Protein AF-A0A4Y2AB46-F1 (afdb_monomer_lite)

Structure (mmCIF, N/CA/C/O backbone):
data_AF-A0A4Y2AB46-F1
#
_entry.id   AF-A0A4Y2AB46-F1
#
loop_
_atom_site.group_PDB
_atom_site.id
_atom_site.type_symbol
_atom_site.label_atom_id
_atom_site.label_alt_id
_atom_site.label_comp_id
_atom_site.label_asym_id
_atom_site.label_entity_id
_atom_site.label_seq_id
_atom_site.pdbx_PDB_ins_code
_atom_site.Cartn_x
_atom_site.Cartn_y
_atom_site.Cartn_z
_atom_site.occupancy
_atom_site.B_iso_or_equiv
_atom_site.auth_seq_id
_atom_site.auth_comp_id
_atom_site.auth_asym_id
_atom_site.auth_atom_id
_atom_site.pdbx_PDB_model_num
ATOM 1 N N . MET A 1 1 ? -5.498 -12.593 -6.380 1.00 49.19 1 MET A N 1
ATOM 2 C CA . MET A 1 1 ? -6.503 -12.006 -5.468 1.00 49.19 1 MET A CA 1
ATOM 3 C C . MET A 1 1 ? -7.041 -10.722 -6.076 1.00 49.19 1 MET A C 1
ATOM 5 O O . MET A 1 1 ? -6.288 -10.054 -6.778 1.00 49.19 1 MET A O 1
ATOM 9 N N . ASP A 1 2 ? -8.328 -10.435 -5.871 1.00 54.38 2 ASP A N 1
ATOM 10 C CA . ASP A 1 2 ? -9.024 -9.284 -6.463 1.00 54.38 2 ASP A CA 1
ATOM 11 C C . ASP A 1 2 ? -8.653 -7.985 -5.708 1.00 54.38 2 ASP A C 1
ATOM 13 O O . ASP A 1 2 ? -8.849 -7.934 -4.492 1.00 54.38 2 ASP A O 1
ATOM 17 N N . PRO A 1 3 ? -8.140 -6.947 -6.390 1.00 53.16 3 PRO A N 1
ATOM 18 C CA . PRO A 1 3 ? -8.056 -5.560 -5.916 1.00 53.16 3 PRO A CA 1
ATOM 19 C C . PRO A 1 3 ? -9.178 -5.087 -4.988 1.00 53.16 3 PRO A C 1
ATOM 21 O O . PRO A 1 3 ? -8.918 -4.451 -3.970 1.00 53.16 3 PRO A O 1
ATOM 24 N N . LYS A 1 4 ? -10.429 -5.440 -5.302 1.00 54.50 4 LYS A N 1
ATOM 25 C CA . LYS A 1 4 ? -11.615 -4.996 -4.554 1.00 54.50 4 LYS A CA 1
ATOM 26 C C . LYS A 1 4 ? -11.684 -5.549 -3.130 1.00 54.50 4 LYS A C 1
ATOM 28 O O . LYS A 1 4 ? -12.373 -4.981 -2.290 1.00 54.50 4 LYS A O 1
ATOM 33 N N . SER A 1 5 ? -10.932 -6.610 -2.838 1.00 65.69 5 SER A N 1
ATOM 34 C CA . SER A 1 5 ? -10.844 -7.210 -1.500 1.00 65.69 5 SER A CA 1
ATOM 35 C C . SER A 1 5 ? -10.180 -6.269 -0.487 1.00 65.69 5 SER A C 1
ATOM 37 O O . SER A 1 5 ? -10.496 -6.320 0.694 1.00 65.69 5 SER A O 1
ATOM 39 N N . LEU A 1 6 ? -9.290 -5.376 -0.938 1.00 67.25 6 LEU A N 1
ATOM 40 C CA . LEU A 1 6 ? -8.556 -4.444 -0.070 1.00 67.25 6 LEU A CA 1
ATOM 41 C C . LEU A 1 6 ? -9.443 -3.359 0.537 1.00 67.25 6 LEU A C 1
ATOM 43 O O . LEU A 1 6 ? -9.146 -2.875 1.625 1.00 67.25 6 LEU A O 1
ATOM 47 N N . GLN A 1 7 ? -10.548 -3.004 -0.124 1.00 75.69 7 GLN A N 1
ATOM 48 C CA . GLN A 1 7 ? -11.494 -2.022 0.409 1.00 75.69 7 GLN A CA 1
ATOM 49 C C . GLN A 1 7 ? -12.185 -2.511 1.683 1.00 75.69 7 GLN A C 1
ATOM 51 O O . GLN A 1 7 ? -12.521 -1.696 2.539 1.00 75.69 7 GLN A O 1
ATOM 56 N N . VAL A 1 8 ? -12.340 -3.830 1.844 1.00 83.44 8 VAL A N 1
ATOM 57 C CA . VAL A 1 8 ? -12.880 -4.434 3.073 1.00 83.44 8 VAL A CA 1
ATOM 58 C C . VAL A 1 8 ? -11.945 -4.189 4.259 1.00 83.44 8 VAL A C 1
ATOM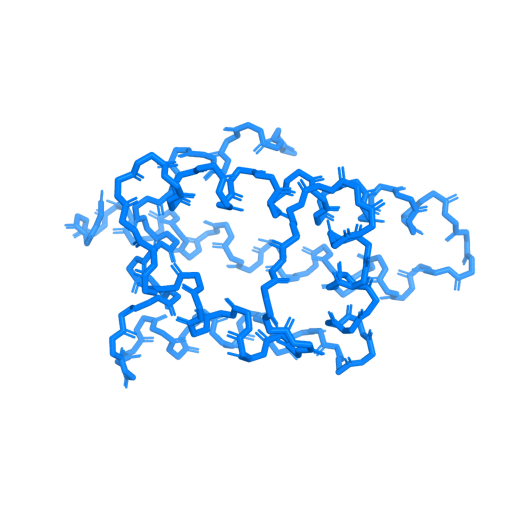 60 O O . VAL A 1 8 ? -12.407 -4.024 5.380 1.00 83.44 8 VAL A O 1
ATOM 63 N N . TYR A 1 9 ? -10.641 -4.076 4.005 1.00 86.44 9 TYR A N 1
ATOM 64 C CA . TYR A 1 9 ? -9.634 -3.795 5.024 1.00 86.44 9 TYR A CA 1
ATOM 65 C C . TYR A 1 9 ? -9.326 -2.303 5.173 1.00 86.44 9 TYR A C 1
ATOM 67 O O . TYR A 1 9 ? -8.306 -1.968 5.771 1.00 86.44 9 TYR A O 1
ATOM 75 N N . TYR A 1 10 ? -10.170 -1.403 4.652 1.00 90.44 10 TYR A N 1
ATOM 76 C CA . TYR A 1 10 ? -9.966 0.045 4.775 1.00 90.44 10 TYR A CA 1
ATOM 77 C C . TYR A 1 10 ? -9.691 0.453 6.229 1.00 90.44 10 TYR A C 1
ATOM 79 O O . TYR A 1 10 ? -8.671 1.083 6.501 1.00 90.44 10 TYR A O 1
ATOM 87 N N . ASP A 1 11 ? -10.546 0.036 7.167 1.00 91.25 11 ASP A N 1
ATOM 88 C CA . ASP A 1 11 ? -10.405 0.405 8.580 1.00 91.25 11 ASP A CA 1
ATOM 89 C C . ASP A 1 11 ? -9.129 -0.195 9.199 1.00 91.25 11 ASP A C 1
ATOM 91 O O . ASP A 1 11 ? -8.424 0.475 9.953 1.00 91.25 11 ASP A O 1
ATOM 95 N N . CYS A 1 12 ? -8.749 -1.410 8.794 1.00 92.19 12 CYS A N 1
ATOM 96 C CA . CYS A 1 12 ? -7.503 -2.049 9.220 1.00 92.19 12 CYS A CA 1
ATOM 97 C C . CYS A 1 12 ? -6.263 -1.343 8.682 1.00 92.19 12 CYS A C 1
ATOM 99 O O . CYS A 1 12 ? -5.280 -1.162 9.401 1.00 92.19 12 CYS A O 1
ATOM 101 N N . TYR A 1 13 ? -6.311 -0.910 7.425 1.00 90.88 13 TYR A N 1
ATOM 102 C CA . TYR A 1 13 ? -5.236 -0.150 6.814 1.00 90.88 13 TYR A CA 1
ATOM 103 C C . TYR A 1 13 ? -5.129 1.241 7.452 1.00 90.88 13 TYR A C 1
ATOM 105 O O . TYR A 1 13 ? -4.012 1.713 7.663 1.00 90.88 13 TYR A O 1
ATOM 113 N N . MET A 1 14 ? -6.248 1.871 7.843 1.00 91.19 14 MET A N 1
ATOM 114 C CA . MET A 1 14 ? -6.230 3.125 8.612 1.00 91.19 14 MET A CA 1
ATOM 115 C C . MET A 1 14 ? -5.575 2.925 9.974 1.00 91.19 14 MET A C 1
ATOM 117 O O . MET A 1 14 ? -4.706 3.709 10.345 1.00 91.19 14 MET A O 1
ATOM 121 N N . HIS A 1 15 ? -5.965 1.876 10.700 1.00 90.44 15 HIS A N 1
ATOM 122 C CA . HIS A 1 15 ? -5.390 1.540 12.003 1.00 90.44 15 HIS A CA 1
ATOM 123 C C . HIS A 1 15 ? -3.874 1.334 11.914 1.00 90.44 15 HIS A C 1
ATOM 125 O O . HIS A 1 15 ? -3.117 1.914 12.688 1.00 90.44 15 HIS A O 1
ATOM 131 N N . ALA A 1 16 ? -3.424 0.567 10.922 1.00 91.50 16 ALA A N 1
ATOM 132 C CA . ALA A 1 16 ? -2.015 0.247 10.727 1.00 91.50 16 ALA A CA 1
ATOM 133 C C . ALA A 1 16 ? -1.175 1.444 10.245 1.00 91.50 16 ALA A C 1
ATOM 135 O O . ALA A 1 16 ? -0.033 1.619 10.664 1.00 91.50 16 ALA A O 1
ATOM 136 N N . THR A 1 17 ? -1.725 2.264 9.348 1.00 89.81 17 THR A N 1
ATOM 137 C CA . THR A 1 17 ? -0.984 3.341 8.668 1.00 89.81 17 THR A CA 1
ATOM 138 C C . THR A 1 17 ? -1.038 4.660 9.437 1.00 89.81 17 THR A C 1
ATOM 140 O O . THR A 1 17 ? -0.043 5.373 9.489 1.00 89.81 17 THR A O 1
ATOM 143 N N . CYS A 1 18 ? -2.183 4.976 10.048 1.00 90.56 18 CYS A N 1
ATOM 144 C CA . CYS A 1 18 ? -2.427 6.248 10.734 1.00 90.56 18 CYS A CA 1
ATOM 145 C C . CYS A 1 18 ? -2.499 6.132 12.261 1.00 90.56 18 CYS A C 1
ATOM 147 O O . CYS A 1 18 ? -2.656 7.149 12.941 1.00 90.56 18 CYS A O 1
ATOM 149 N N . GLY A 1 19 ? -2.417 4.918 12.812 1.00 80.50 19 GLY A N 1
ATOM 150 C CA . GLY A 1 19 ? -2.211 4.720 14.242 1.00 80.50 19 GLY A CA 1
ATOM 151 C C . GLY A 1 19 ? -0.858 5.279 14.689 1.00 80.50 19 GLY A C 1
ATOM 152 O O . GLY A 1 19 ? 0.081 5.359 13.901 1.00 80.50 19 GLY A O 1
ATOM 153 N N . ALA A 1 20 ? -0.751 5.668 15.963 1.00 66.50 20 ALA A N 1
ATOM 154 C CA . ALA A 1 20 ? 0.531 6.049 16.568 1.00 66.50 20 ALA A CA 1
ATOM 155 C C . ALA A 1 20 ? 1.575 4.918 16.434 1.00 66.50 20 ALA A C 1
ATOM 157 O O . ALA A 1 20 ? 1.180 3.783 16.169 1.00 66.50 20 ALA A O 1
ATOM 158 N N . ASP A 1 21 ? 2.864 5.218 16.681 1.00 75.31 21 ASP A N 1
ATOM 159 C CA . ASP A 1 21 ? 4.063 4.344 16.580 1.00 75.31 21 ASP A CA 1
ATOM 160 C C . ASP A 1 21 ? 4.041 3.066 17.460 1.00 75.31 21 ASP A C 1
ATOM 162 O O . ASP A 1 21 ? 4.967 2.751 18.212 1.00 75.31 21 ASP A O 1
ATOM 166 N N . GLY A 1 22 ? 2.957 2.306 17.397 1.00 84.69 22 GLY A N 1
ATOM 167 C CA . GLY A 1 22 ? 2.729 1.067 18.104 1.00 84.69 22 GLY A CA 1
ATOM 168 C C . GLY A 1 22 ? 3.139 -0.155 17.281 1.00 84.69 22 GLY A C 1
ATOM 169 O O . GLY A 1 22 ? 3.529 -0.046 16.116 1.00 84.69 22 GLY A O 1
ATOM 170 N N . PRO A 1 23 ? 3.013 -1.355 17.872 1.00 89.88 23 PRO A N 1
ATOM 171 C CA . PRO A 1 23 ? 3.422 -2.602 17.230 1.00 89.88 23 PRO A CA 1
ATOM 172 C C . PRO A 1 23 ? 2.769 -2.843 15.863 1.00 89.88 23 PRO A C 1
ATOM 174 O O . PRO A 1 23 ? 3.415 -3.361 14.958 1.00 89.88 23 PRO A O 1
ATOM 177 N N . ASP A 1 24 ? 1.508 -2.444 15.690 1.00 91.75 24 ASP A N 1
ATOM 178 C CA . ASP A 1 24 ? 0.777 -2.642 14.433 1.00 91.75 24 ASP A CA 1
ATOM 179 C C . ASP A 1 24 ? 1.331 -1.755 13.305 1.00 91.75 24 ASP A C 1
ATOM 181 O O . ASP A 1 24 ? 1.538 -2.239 12.191 1.00 91.75 24 ASP A O 1
ATOM 185 N N . HIS A 1 25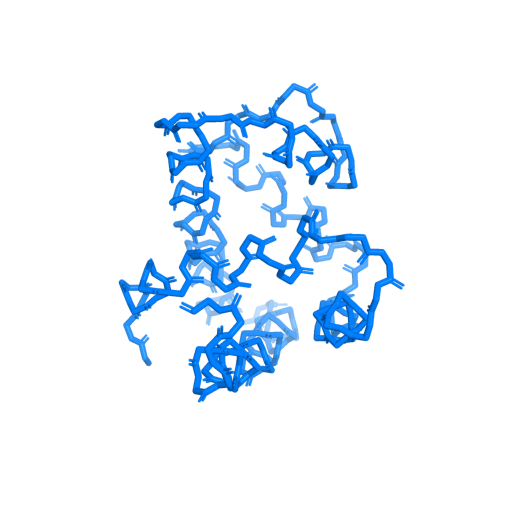 ? 1.682 -0.502 13.618 1.00 91.00 25 HIS A N 1
ATOM 186 C CA . HIS A 1 25 ? 2.364 0.400 12.688 1.00 91.00 25 HIS A CA 1
ATOM 187 C C . HIS A 1 25 ? 3.752 -0.131 12.301 1.00 91.00 25 HIS A C 1
ATOM 189 O O . HIS A 1 25 ? 4.135 -0.133 11.132 1.00 91.00 25 HIS A O 1
ATOM 195 N N . GLN A 1 26 ? 4.493 -0.683 13.265 1.00 92.06 26 GLN A N 1
ATOM 196 C CA . GLN A 1 26 ? 5.797 -1.298 12.999 1.00 92.06 26 GLN A CA 1
ATOM 197 C C . GLN A 1 26 ? 5.693 -2.524 12.082 1.00 92.06 26 GLN A C 1
ATOM 199 O O . GLN A 1 26 ? 6.522 -2.682 11.186 1.00 92.06 26 GLN A O 1
ATOM 204 N N . LYS A 1 27 ? 4.670 -3.374 12.260 1.00 93.25 27 LYS A N 1
ATOM 205 C CA . LYS A 1 27 ? 4.410 -4.507 11.355 1.00 93.25 27 LYS A CA 1
ATOM 206 C C . LYS A 1 27 ? 4.098 -4.029 9.933 1.00 93.25 27 LYS A C 1
ATOM 208 O O . LYS A 1 27 ? 4.620 -4.590 8.972 1.00 93.25 27 LYS A O 1
ATOM 213 N N . GLN A 1 28 ? 3.304 -2.970 9.799 1.00 91.81 28 GLN A N 1
ATOM 214 C CA . GLN A 1 28 ? 2.985 -2.374 8.503 1.00 91.81 28 GLN A CA 1
ATOM 215 C C . GLN A 1 28 ? 4.237 -1.816 7.812 1.00 91.81 28 GLN A C 1
ATOM 217 O O . GLN A 1 28 ? 4.504 -2.141 6.653 1.00 91.81 28 GLN A O 1
ATOM 222 N N . ASN A 1 29 ? 5.055 -1.054 8.540 1.00 91.50 29 ASN A N 1
ATOM 223 C CA . ASN A 1 29 ? 6.320 -0.521 8.031 1.00 91.50 29 ASN A CA 1
ATOM 224 C C . ASN A 1 29 ? 7.310 -1.629 7.660 1.00 91.50 29 ASN A C 1
ATOM 226 O O . ASN A 1 29 ? 8.041 -1.500 6.678 1.00 91.50 29 ASN A O 1
ATOM 230 N N . HIS A 1 30 ? 7.308 -2.749 8.389 1.00 94.31 30 HIS A N 1
ATOM 231 C CA . HIS A 1 30 ? 8.097 -3.919 8.021 1.00 94.31 30 HIS A CA 1
ATOM 232 C C . HIS A 1 30 ? 7.691 -4.462 6.645 1.00 94.31 30 HIS A C 1
ATOM 234 O O . HIS A 1 30 ? 8.560 -4.708 5.810 1.00 94.31 30 HIS A O 1
ATOM 240 N N . CYS A 1 31 ? 6.393 -4.573 6.349 1.00 93.94 31 CYS A N 1
ATOM 241 C CA . CYS A 1 31 ? 5.955 -4.966 5.011 1.00 93.94 31 CYS A CA 1
ATOM 242 C C . CYS A 1 31 ? 6.377 -3.958 3.932 1.00 93.94 31 CYS A C 1
ATOM 244 O O . CYS A 1 31 ? 6.871 -4.372 2.881 1.00 93.94 31 CYS A O 1
ATOM 246 N N . ILE A 1 32 ? 6.232 -2.655 4.201 1.00 92.25 32 ILE A N 1
ATOM 247 C CA . ILE A 1 32 ? 6.607 -1.575 3.271 1.00 92.25 32 ILE A CA 1
ATOM 248 C C . ILE A 1 32 ? 8.117 -1.568 2.999 1.00 92.25 32 ILE A C 1
ATOM 250 O O . ILE A 1 32 ? 8.526 -1.276 1.880 1.00 92.25 32 ILE A O 1
ATOM 254 N N . SER A 1 33 ? 8.948 -1.977 3.964 1.00 94.06 33 SER A N 1
ATOM 255 C CA . SER A 1 33 ? 10.413 -2.024 3.813 1.00 94.06 33 SER A CA 1
ATOM 256 C C . SER A 1 33 ? 10.931 -3.013 2.758 1.00 94.06 33 SER A C 1
ATOM 258 O O . SER A 1 33 ? 12.117 -3.000 2.435 1.00 94.06 33 SER A O 1
ATOM 260 N N . ASN A 1 34 ? 10.059 -3.852 2.185 1.00 94.81 34 ASN A N 1
ATOM 261 C CA . ASN A 1 34 ? 10.385 -4.624 0.984 1.00 94.81 34 ASN A CA 1
ATOM 262 C C . ASN A 1 34 ? 10.552 -3.736 -0.263 1.00 94.81 34 ASN A C 1
ATOM 264 O O . ASN A 1 34 ? 11.164 -4.176 -1.237 1.00 94.81 34 ASN A O 1
ATOM 268 N N . LEU A 1 35 ? 10.002 -2.518 -0.248 1.00 94.81 35 LEU A N 1
ATOM 269 C CA . LEU A 1 35 ? 10.160 -1.520 -1.297 1.00 94.81 35 LEU A CA 1
ATOM 270 C C . LEU A 1 35 ? 11.434 -0.708 -1.073 1.00 94.81 35 LEU A C 1
ATOM 272 O O . LEU A 1 35 ? 11.791 -0.346 0.047 1.00 94.81 35 LEU A O 1
ATOM 276 N N . THR A 1 36 ? 12.109 -0.381 -2.166 1.00 95.12 36 THR A N 1
ATOM 277 C CA . THR A 1 36 ? 13.177 0.615 -2.152 1.00 95.12 36 THR A CA 1
ATOM 278 C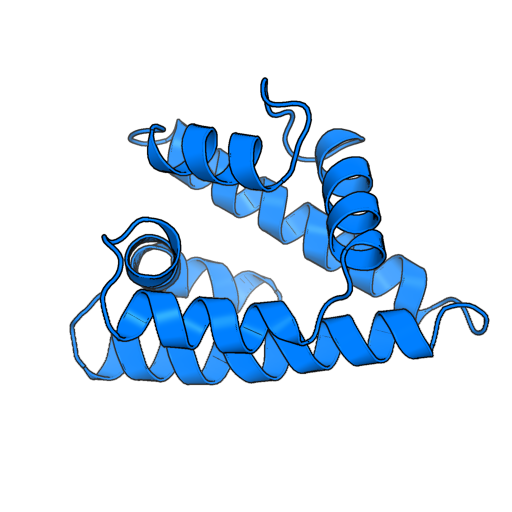 C . THR A 1 36 ? 12.585 2.024 -2.124 1.00 95.12 36 THR A C 1
ATOM 280 O O . THR A 1 36 ? 11.428 2.243 -2.486 1.00 95.12 36 THR A O 1
ATOM 283 N N . GLY A 1 37 ? 13.406 3.015 -1.767 1.00 93.38 37 GLY A N 1
ATOM 284 C CA . GLY A 1 37 ? 13.000 4.418 -1.874 1.00 93.38 37 GLY A CA 1
ATOM 285 C C . GLY A 1 37 ? 12.612 4.824 -3.302 1.00 93.38 37 GLY A C 1
ATOM 286 O O . GLY A 1 37 ? 11.723 5.651 -3.469 1.00 93.38 37 GLY A O 1
ATOM 287 N N . GLN A 1 38 ? 13.230 4.216 -4.323 1.00 94.12 38 GLN A N 1
ATOM 288 C CA . GLN A 1 38 ? 12.873 4.461 -5.722 1.00 94.12 38 GLN A CA 1
ATOM 289 C C . GLN A 1 38 ? 11.495 3.881 -6.053 1.00 94.12 38 GLN A C 1
ATOM 291 O O . GLN A 1 38 ? 10.680 4.576 -6.645 1.00 94.12 38 GLN A O 1
ATOM 296 N N . ASP A 1 39 ? 11.196 2.661 -5.592 1.00 94.69 39 ASP A N 1
ATOM 297 C CA . ASP A 1 39 ? 9.879 2.050 -5.807 1.00 94.69 39 ASP A CA 1
ATOM 298 C C . ASP A 1 39 ? 8.766 2.912 -5.207 1.00 94.69 39 ASP A C 1
ATOM 300 O O . ASP A 1 39 ? 7.762 3.164 -5.863 1.00 94.69 39 ASP A O 1
ATOM 304 N N . LEU A 1 40 ? 8.963 3.411 -3.981 1.00 92.38 40 LEU A N 1
ATOM 305 C CA . LEU A 1 40 ? 8.010 4.310 -3.326 1.00 92.38 40 LEU A CA 1
ATOM 306 C C . LEU A 1 40 ? 7.814 5.609 -4.115 1.00 92.38 40 LEU A C 1
ATOM 308 O O . LEU A 1 40 ? 6.684 6.064 -4.265 1.00 92.38 40 LEU A O 1
ATOM 312 N N . GLN A 1 41 ? 8.892 6.195 -4.642 1.00 93.06 41 GLN A N 1
ATOM 313 C CA . GLN A 1 41 ? 8.806 7.406 -5.461 1.00 93.06 41 GLN A CA 1
ATOM 314 C C . GLN A 1 41 ? 8.082 7.174 -6.786 1.00 93.06 41 GLN A C 1
ATOM 316 O O . GLN A 1 41 ? 7.314 8.037 -7.204 1.00 93.06 41 GLN A O 1
ATOM 321 N N . ASP A 1 42 ? 8.335 6.052 -7.454 1.00 94.25 42 ASP A N 1
ATOM 322 C CA . ASP A 1 42 ? 7.714 5.755 -8.743 1.00 94.25 42 ASP A CA 1
ATOM 323 C C . ASP A 1 42 ? 6.223 5.454 -8.575 1.00 94.25 42 ASP A C 1
ATOM 325 O O . ASP A 1 42 ? 5.406 6.027 -9.294 1.00 94.25 42 ASP A O 1
ATOM 329 N N . ILE A 1 43 ? 5.862 4.661 -7.558 1.00 94.12 43 ILE A N 1
ATOM 330 C CA . ILE A 1 43 ? 4.464 4.427 -7.169 1.00 94.12 43 ILE A CA 1
ATOM 331 C C . ILE A 1 43 ? 3.775 5.756 -6.856 1.00 94.12 43 ILE A C 1
ATOM 333 O O . ILE A 1 43 ? 2.682 6.015 -7.349 1.00 94.12 43 ILE A O 1
ATOM 337 N N . PHE A 1 44 ? 4.408 6.605 -6.041 1.00 94.00 44 PHE A N 1
ATOM 338 C CA . PHE A 1 44 ? 3.836 7.887 -5.641 1.00 94.00 44 PHE A CA 1
ATOM 339 C C . PHE A 1 44 ? 3.562 8.791 -6.850 1.00 94.00 44 PHE A C 1
ATOM 341 O O . PHE A 1 44 ? 2.453 9.297 -6.997 1.00 94.00 44 PHE A O 1
ATOM 348 N N . LYS A 1 45 ? 4.532 8.923 -7.763 1.00 93.69 45 LYS A N 1
ATOM 349 C CA . LYS A 1 45 ? 4.358 9.693 -9.004 1.00 93.69 45 LYS A CA 1
ATOM 350 C C . LYS A 1 45 ? 3.241 9.138 -9.880 1.00 93.69 45 LYS A C 1
ATOM 352 O O . LYS A 1 45 ? 2.502 9.922 -10.466 1.00 93.69 45 LYS A O 1
ATOM 357 N N . ASP A 1 46 ? 3.130 7.817 -9.996 1.00 94.06 46 ASP A N 1
ATOM 358 C CA . ASP A 1 46 ? 2.080 7.190 -10.801 1.00 94.06 46 ASP A CA 1
ATOM 359 C C . ASP A 1 46 ? 0.685 7.459 -10.219 1.00 94.06 46 ASP A C 1
ATOM 361 O O . ASP A 1 46 ? -0.222 7.865 -10.945 1.00 94.06 46 ASP A O 1
ATOM 365 N N . VAL A 1 47 ? 0.540 7.350 -8.892 1.00 94.44 47 VAL A N 1
ATOM 366 C CA . VAL A 1 47 ? -0.702 7.684 -8.177 1.00 94.44 47 VAL A CA 1
ATOM 367 C C . VAL A 1 47 ? -1.096 9.145 -8.402 1.00 94.44 47 VAL A C 1
ATOM 369 O O . VAL A 1 47 ? -2.250 9.426 -8.738 1.00 94.44 47 VAL A O 1
ATOM 372 N N . GLU A 1 48 ? -0.155 10.080 -8.264 1.00 93.25 48 GLU A N 1
ATOM 373 C CA . GLU A 1 48 ? -0.428 11.504 -8.488 1.00 93.25 48 GLU A CA 1
ATOM 374 C C . GLU A 1 48 ? -0.771 11.823 -9.950 1.00 93.25 48 GLU A C 1
ATOM 376 O O . GLU A 1 48 ? -1.540 12.745 -10.223 1.00 93.25 48 GLU A O 1
ATOM 381 N N . ASN A 1 49 ? -0.253 11.041 -10.899 1.00 92.25 49 ASN A N 1
ATOM 382 C CA . ASN A 1 49 ? -0.411 11.257 -12.337 1.00 92.25 49 ASN A CA 1
ATOM 383 C C . ASN A 1 49 ? -1.703 10.661 -12.933 1.00 92.25 49 ASN A C 1
ATOM 385 O O . ASN A 1 49 ? -1.793 10.421 -14.139 1.00 92.25 49 ASN A O 1
ATOM 389 N N . GLY A 1 50 ? -2.734 10.426 -12.124 1.00 90.31 50 GLY A N 1
ATOM 390 C CA . GLY A 1 50 ? -4.015 9.975 -12.673 1.00 90.31 50 GLY A CA 1
ATOM 391 C C . GLY A 1 50 ? -5.019 9.406 -11.689 1.00 90.31 50 GLY A C 1
ATOM 392 O O . GLY A 1 50 ? -6.136 9.109 -12.109 1.00 90.31 50 GLY A O 1
ATOM 393 N N . PHE A 1 51 ? -4.650 9.259 -10.416 1.00 94.00 51 PHE A N 1
ATOM 394 C CA . PHE A 1 51 ? -5.513 8.643 -9.416 1.00 94.00 51 PHE A CA 1
ATOM 395 C C . PHE A 1 51 ? -5.867 9.617 -8.303 1.00 94.00 51 PHE A C 1
ATOM 397 O O . PHE A 1 51 ? -6.967 10.152 -8.318 1.00 94.00 51 PHE A O 1
ATOM 404 N N . PHE A 1 52 ? -4.946 9.888 -7.377 1.00 95.19 52 PHE A N 1
ATOM 405 C CA . PHE A 1 52 ? -5.181 10.827 -6.283 1.00 95.19 52 PHE A CA 1
ATOM 406 C C . PHE A 1 52 ? -4.044 11.834 -6.194 1.00 95.19 52 PHE A C 1
ATOM 408 O O . PHE A 1 52 ? -2.886 11.464 -6.024 1.00 95.19 52 PHE A O 1
ATOM 415 N N . MET A 1 53 ? -4.387 13.117 -6.268 1.00 95.12 53 MET A N 1
ATOM 416 C CA . MET A 1 53 ? -3.413 14.196 -6.162 1.00 95.12 53 MET A CA 1
ATOM 417 C C . MET A 1 53 ? -3.291 14.647 -4.704 1.00 95.12 53 MET A C 1
ATOM 419 O O . MET A 1 53 ? -4.228 15.227 -4.143 1.00 95.12 53 MET A O 1
ATOM 423 N N . TYR A 1 54 ? -2.133 14.384 -4.103 1.00 93.75 54 TYR A N 1
ATOM 424 C CA . TYR A 1 54 ? -1.766 14.913 -2.795 1.00 93.75 54 TYR A CA 1
ATOM 425 C C . TYR A 1 54 ? -1.249 16.353 -2.933 1.00 93.75 54 TYR A C 1
ATOM 427 O O . TYR A 1 54 ? -0.836 16.791 -4.004 1.00 93.75 54 TYR A O 1
ATOM 435 N N . ASN A 1 55 ? -1.314 17.133 -1.853 1.00 94.25 55 ASN A N 1
ATOM 436 C CA . ASN A 1 55 ? -0.634 18.430 -1.788 1.00 94.25 55 ASN A CA 1
ATOM 437 C C . ASN A 1 55 ? 0.835 18.268 -1.374 1.00 94.25 55 ASN A C 1
ATOM 439 O O . ASN A 1 55 ? 1.659 19.150 -1.622 1.00 94.25 55 ASN A O 1
ATOM 443 N N . ALA A 1 56 ? 1.153 17.179 -0.677 1.00 91.44 56 ALA A N 1
ATOM 444 C CA . ALA A 1 56 ? 2.518 16.824 -0.340 1.00 91.44 56 ALA A CA 1
ATOM 445 C C . ALA A 1 56 ? 3.302 16.362 -1.575 1.00 91.44 56 ALA A C 1
ATOM 447 O O . ALA A 1 56 ? 2.793 15.607 -2.381 1.00 91.44 56 ALA A O 1
ATOM 448 N N . ASN A 1 57 ? 4.581 16.736 -1.660 1.00 87.88 57 ASN A N 1
ATOM 449 C CA . ASN A 1 57 ? 5.463 16.343 -2.772 1.00 87.88 57 ASN A CA 1
ATOM 450 C C . ASN A 1 57 ? 6.321 15.101 -2.457 1.00 87.88 57 ASN A C 1
ATOM 452 O O . ASN A 1 57 ? 7.288 14.809 -3.163 1.00 87.88 57 ASN A O 1
ATOM 456 N N . THR A 1 58 ? 6.066 14.437 -1.330 1.00 86.56 58 THR A N 1
ATOM 457 C CA . THR A 1 58 ? 6.828 13.273 -0.865 1.00 86.56 58 THR A CA 1
ATOM 458 C C . THR A 1 58 ? 5.882 12.243 -0.276 1.00 86.56 58 THR A C 1
ATOM 460 O O . THR A 1 58 ? 4.880 12.608 0.334 1.00 86.56 58 THR A O 1
ATOM 463 N N . GLU A 1 59 ? 6.238 10.964 -0.385 1.00 87.38 59 GLU A N 1
ATOM 464 C CA . GLU A 1 59 ? 5.437 9.869 0.173 1.00 87.38 59 GLU A CA 1
ATOM 465 C C . GLU A 1 59 ? 5.177 10.030 1.687 1.00 87.38 59 GLU A C 1
ATOM 467 O O . GLU A 1 59 ? 4.007 10.006 2.069 1.00 87.38 59 GLU A O 1
ATOM 472 N N . PRO A 1 60 ? 6.164 10.356 2.552 1.00 88.19 60 PRO A N 1
ATOM 473 C CA . PRO A 1 60 ? 5.880 10.558 3.974 1.00 88.19 60 PRO A CA 1
ATOM 474 C C . PRO A 1 60 ? 4.954 11.752 4.235 1.00 88.19 60 PRO A C 1
ATOM 476 O O . PRO A 1 60 ? 4.128 11.727 5.148 1.00 88.19 60 PRO A O 1
ATOM 479 N N . GLY A 1 61 ? 5.078 12.811 3.428 1.00 91.44 61 GLY A N 1
ATOM 480 C CA . GLY A 1 61 ? 4.181 13.960 3.497 1.00 91.44 61 GLY A CA 1
ATOM 481 C C . GLY A 1 61 ? 2.760 13.600 3.063 1.00 91.44 61 GLY A C 1
ATOM 482 O O . GLY A 1 61 ? 1.806 14.048 3.693 1.00 91.44 61 GLY A O 1
ATOM 483 N N . ALA A 1 62 ? 2.620 12.761 2.036 1.00 92.44 62 ALA A N 1
ATOM 484 C CA . ALA A 1 62 ? 1.338 12.284 1.537 1.00 92.44 62 ALA A CA 1
ATOM 485 C C . ALA A 1 62 ? 0.653 11.358 2.545 1.00 92.44 62 ALA A C 1
ATOM 487 O O . ALA A 1 62 ? -0.542 11.506 2.776 1.00 92.44 62 ALA A O 1
ATOM 488 N N . VAL A 1 63 ? 1.399 10.480 3.225 1.00 91.50 63 VAL A N 1
ATOM 489 C CA . VAL A 1 63 ? 0.874 9.671 4.339 1.00 91.50 63 VAL A CA 1
ATOM 490 C C . VAL A 1 63 ? 0.394 10.566 5.483 1.00 91.50 63 VAL A C 1
ATOM 492 O O . VAL A 1 63 ? -0.707 10.372 5.998 1.00 91.50 63 VAL A O 1
ATOM 495 N N . HIS A 1 64 ? 1.172 11.585 5.859 1.00 92.88 64 HIS A N 1
ATOM 496 C CA . HIS A 1 64 ? 0.759 12.534 6.892 1.00 92.88 64 HIS A CA 1
ATOM 497 C C . HIS A 1 64 ? -0.522 13.290 6.501 1.00 92.88 64 HIS A C 1
ATOM 499 O O . HIS A 1 64 ? -1.463 13.377 7.294 1.00 92.88 64 HIS A O 1
ATOM 505 N N . GLU A 1 65 ? -0.584 13.793 5.267 1.00 94.62 65 GLU A N 1
ATOM 506 C CA . GLU A 1 65 ? -1.764 14.459 4.716 1.00 94.62 65 GLU A CA 1
ATOM 507 C C . GLU A 1 65 ? -2.982 13.523 4.698 1.00 94.62 65 GLU A C 1
ATOM 509 O O . GLU A 1 65 ? -4.059 13.883 5.179 1.00 94.62 65 GLU A O 1
ATOM 514 N N . PHE A 1 66 ? -2.794 12.300 4.204 1.00 94.75 66 PHE A N 1
ATOM 515 C CA . PHE A 1 66 ? -3.804 11.253 4.147 1.00 94.75 66 PHE A CA 1
ATOM 516 C C . PHE A 1 66 ? -4.397 10.955 5.528 1.00 94.75 66 PHE A C 1
ATOM 518 O O . PHE A 1 66 ? -5.620 10.906 5.698 1.00 94.75 66 PHE A O 1
ATOM 525 N N . CYS A 1 67 ? -3.545 10.807 6.544 1.00 93.88 67 CYS A N 1
ATOM 526 C CA . CYS A 1 67 ? -3.984 10.542 7.908 1.00 93.88 67 CYS A CA 1
ATOM 527 C C . CYS A 1 67 ? -4.776 11.704 8.520 1.00 93.88 67 CYS A C 1
ATOM 529 O O . CYS A 1 67 ? -5.644 11.446 9.358 1.00 93.88 67 CYS A O 1
ATOM 531 N N . GLY A 1 68 ? -4.560 12.936 8.050 1.00 94.88 68 GLY A N 1
ATOM 532 C CA . GLY A 1 68 ? -5.349 14.117 8.405 1.00 94.88 68 GLY A CA 1
ATOM 533 C C . GLY A 1 68 ? -6.688 14.251 7.668 1.00 94.88 68 GLY A C 1
ATOM 534 O O . GLY A 1 68 ? -7.509 15.078 8.059 1.00 94.88 68 GLY A O 1
ATOM 535 N N . PHE A 1 69 ? -6.955 13.465 6.619 1.00 95.31 69 PHE A N 1
ATOM 536 C CA . PHE A 1 69 ? -8.266 13.481 5.968 1.00 95.31 69 PHE A CA 1
ATOM 537 C C . PHE A 1 69 ? -9.350 12.847 6.843 1.00 95.31 69 PHE A C 1
ATOM 539 O O . PHE A 1 69 ? -9.109 11.916 7.618 1.00 95.31 69 PHE A O 1
ATOM 546 N N . GLU A 1 70 ? -10.584 13.308 6.636 1.00 93.88 70 GLU A N 1
ATOM 547 C CA . GLU A 1 70 ? -11.779 12.830 7.327 1.00 93.88 70 GLU A CA 1
ATOM 548 C C . GLU A 1 70 ? -12.882 12.425 6.338 1.00 93.88 70 GLU A C 1
ATOM 550 O O . GLU A 1 70 ? -12.902 12.835 5.170 1.00 93.88 70 GLU A O 1
ATOM 555 N N . GLY A 1 71 ? -13.819 11.603 6.821 1.00 92.31 71 GLY A N 1
ATOM 556 C CA . GLY A 1 71 ? -15.045 11.238 6.113 1.00 92.31 71 GLY A CA 1
ATOM 557 C C . 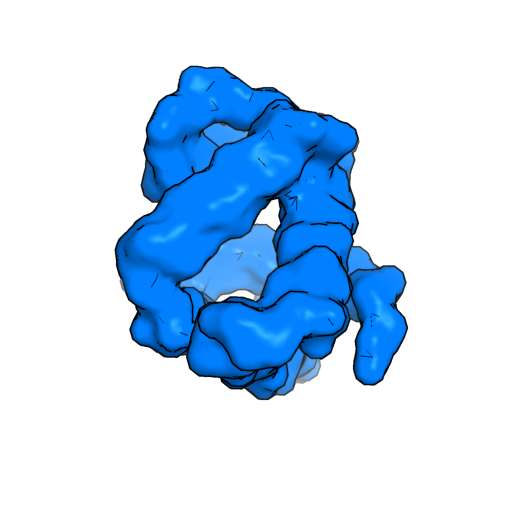GLY A 1 71 ? -14.816 10.691 4.701 1.00 92.31 71 GLY A C 1
ATOM 558 O O . GLY A 1 71 ? -13.979 9.815 4.473 1.00 92.31 71 GLY A O 1
ATOM 559 N N . GLN A 1 72 ? -15.588 11.210 3.744 1.00 94.06 72 GLN A N 1
ATOM 560 C CA . GLN A 1 72 ? -15.560 10.739 2.359 1.00 94.06 72 GLN A CA 1
ATOM 561 C C . GLN A 1 72 ? -14.212 10.992 1.679 1.00 94.06 72 GLN A C 1
ATOM 563 O O . GLN A 1 72 ? -13.764 10.151 0.906 1.00 94.06 72 GLN A O 1
ATOM 568 N N . LYS A 1 73 ? -13.538 12.106 1.996 1.00 94.50 73 LYS A N 1
ATOM 569 C CA . LYS A 1 73 ? -12.246 12.439 1.383 1.00 94.50 73 LYS A CA 1
ATOM 570 C C . LYS A 1 73 ? -11.199 11.372 1.694 1.00 94.50 73 LYS A C 1
ATOM 572 O O . LYS A 1 73 ? -10.482 10.956 0.792 1.00 94.50 73 LYS A O 1
ATOM 577 N N . LYS A 1 74 ? -11.154 10.883 2.938 1.00 94.19 74 LYS A N 1
ATOM 578 C CA . LYS A 1 74 ? -10.221 9.821 3.342 1.00 94.19 74 LYS A CA 1
ATOM 579 C C . LYS A 1 74 ? -10.483 8.511 2.595 1.00 94.19 74 LYS A C 1
ATOM 581 O O . LYS A 1 74 ? -9.552 7.896 2.088 1.00 94.19 74 LYS A O 1
ATOM 586 N N . LYS A 1 75 ? -11.754 8.119 2.460 1.00 92.06 75 LYS A N 1
ATOM 587 C CA . LYS A 1 75 ? -12.144 6.915 1.708 1.00 92.06 75 LYS A CA 1
ATOM 588 C C . LYS A 1 75 ? -11.815 7.018 0.219 1.00 92.06 75 LYS A C 1
ATOM 590 O O . LYS A 1 75 ? -11.321 6.050 -0.356 1.00 92.06 75 LYS A O 1
ATOM 595 N N . THR A 1 76 ? -12.064 8.179 -0.390 1.00 93.69 76 THR A N 1
ATOM 596 C CA . THR A 1 76 ? -11.689 8.452 -1.784 1.00 93.69 76 THR A CA 1
ATOM 597 C C . THR A 1 76 ? -10.176 8.377 -1.957 1.00 93.69 76 THR A 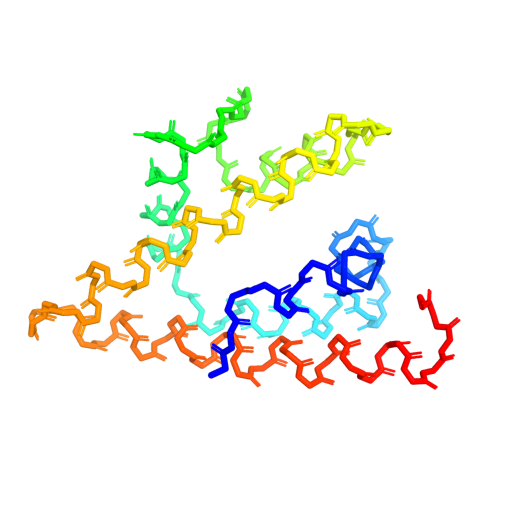C 1
ATOM 599 O O . THR A 1 76 ? -9.718 7.617 -2.800 1.00 93.69 76 THR A O 1
ATOM 602 N N . ALA A 1 77 ? -9.407 9.056 -1.100 1.00 94.19 77 ALA A N 1
ATOM 603 C CA . ALA A 1 77 ? -7.948 9.034 -1.157 1.00 94.19 77 ALA A CA 1
ATOM 604 C C . ALA A 1 77 ? -7.375 7.619 -1.042 1.00 94.19 77 ALA A C 1
ATOM 606 O O . ALA A 1 77 ? -6.519 7.240 -1.837 1.00 94.19 77 ALA A O 1
ATOM 607 N N . PHE A 1 78 ? -7.895 6.813 -0.113 1.00 93.19 78 PHE A N 1
ATOM 608 C CA . PHE A 1 78 ? -7.508 5.410 0.015 1.00 93.19 78 PHE A CA 1
ATOM 609 C C . PHE A 1 78 ? -7.811 4.618 -1.259 1.00 93.19 78 PHE A C 1
ATOM 611 O O . PHE A 1 78 ? -6.942 3.916 -1.767 1.00 93.19 78 PHE A O 1
ATOM 618 N N . THR A 1 79 ? -9.040 4.733 -1.769 1.00 92.69 79 THR A N 1
ATOM 619 C CA . THR A 1 79 ? -9.498 3.965 -2.933 1.00 92.69 79 THR A CA 1
ATOM 620 C C . THR A 1 79 ? -8.676 4.306 -4.169 1.00 92.69 79 THR A C 1
ATOM 622 O O . THR A 1 79 ? -8.144 3.410 -4.812 1.00 92.69 79 THR A O 1
ATOM 625 N N . GLU A 1 80 ? -8.515 5.595 -4.461 1.00 94.56 80 GLU A N 1
ATOM 626 C CA . GLU A 1 80 ? -7.785 6.058 -5.639 1.00 94.56 80 GLU A CA 1
ATOM 627 C C . GLU A 1 80 ? -6.282 5.759 -5.521 1.00 94.56 80 GLU A C 1
ATOM 629 O O . GLU A 1 80 ? -5.684 5.256 -6.467 1.00 94.56 80 GLU A O 1
ATOM 634 N N . THR A 1 81 ? -5.673 5.944 -4.344 1.00 94.12 81 THR A N 1
ATOM 635 C CA . THR A 1 81 ? -4.260 5.568 -4.119 1.00 94.12 81 THR A CA 1
ATOM 636 C C . THR A 1 81 ? -4.034 4.078 -4.326 1.00 94.12 81 THR A C 1
ATOM 638 O O . THR A 1 81 ? -3.045 3.670 -4.936 1.00 94.12 81 THR A O 1
ATOM 641 N N . LEU A 1 82 ? -4.955 3.251 -3.836 1.00 92.19 82 LEU A N 1
ATOM 642 C CA . LEU A 1 82 ? -4.878 1.815 -4.018 1.00 92.19 82 LEU A CA 1
ATOM 643 C C . LEU A 1 82 ? -5.046 1.415 -5.489 1.00 92.19 82 LEU A C 1
ATOM 645 O O . LEU A 1 82 ? -4.294 0.570 -5.978 1.00 92.19 82 LEU A O 1
ATOM 649 N N . ASP A 1 83 ? -6.003 2.015 -6.195 1.00 92.06 83 ASP A N 1
ATOM 650 C CA . ASP A 1 83 ? -6.209 1.770 -7.622 1.00 92.06 83 ASP A CA 1
ATOM 651 C C . ASP A 1 83 ? -4.966 2.160 -8.434 1.00 92.06 83 ASP A C 1
ATOM 653 O O . ASP A 1 83 ? -4.549 1.394 -9.306 1.00 92.06 83 ASP A O 1
ATOM 657 N N . GLY A 1 84 ? -4.318 3.278 -8.091 1.00 93.50 84 GLY A N 1
ATOM 658 C CA . GLY A 1 84 ? -3.053 3.701 -8.692 1.00 93.50 84 GLY A CA 1
ATOM 659 C C . GLY A 1 84 ? -1.913 2.724 -8.419 1.00 93.50 84 GLY A C 1
ATOM 660 O O . GLY A 1 84 ? -1.279 2.245 -9.353 1.00 93.50 84 GLY A O 1
ATOM 661 N N . LEU A 1 85 ? -1.719 2.299 -7.165 1.00 93.00 85 LEU A N 1
ATOM 662 C CA . LEU A 1 85 ? -0.728 1.270 -6.819 1.00 93.00 85 LEU A CA 1
ATOM 663 C C . LEU A 1 85 ? -0.930 -0.021 -7.630 1.00 93.00 85 LEU A C 1
ATOM 665 O O . LEU A 1 85 ? 0.028 -0.647 -8.092 1.00 93.00 85 LEU A O 1
ATOM 669 N N . LEU A 1 86 ? -2.179 -0.457 -7.787 1.00 92.06 86 LEU A N 1
ATOM 670 C CA . LEU A 1 86 ? -2.497 -1.680 -8.516 1.00 92.06 86 LEU A CA 1
ATOM 671 C C . LEU A 1 86 ? -2.341 -1.511 -10.027 1.00 92.06 86 LEU A C 1
ATOM 673 O O . LEU A 1 86 ? -1.917 -2.461 -10.692 1.00 92.06 86 LEU A O 1
ATOM 677 N N . ASN A 1 87 ? -2.644 -0.326 -10.559 1.00 93.50 87 ASN A N 1
ATOM 678 C CA . ASN A 1 87 ? -2.357 0.027 -11.942 1.00 93.50 87 ASN A CA 1
ATOM 679 C C . ASN A 1 87 ? -0.848 -0.009 -12.209 1.00 93.50 87 ASN A C 1
ATOM 681 O O . ASN A 1 87 ? -0.416 -0.774 -13.075 1.00 93.50 87 ASN A O 1
ATOM 685 N N . TYR A 1 88 ? -0.062 0.690 -11.387 1.00 94.44 88 TYR A N 1
ATOM 686 C CA . TYR A 1 88 ? 1.394 0.701 -11.455 1.00 94.44 88 TYR A CA 1
ATOM 687 C C . TYR A 1 88 ? 1.968 -0.714 -11.411 1.00 94.44 88 TYR A C 1
ATOM 689 O O . TYR A 1 88 ? 2.727 -1.115 -12.293 1.00 94.44 88 TYR A O 1
ATOM 697 N N . LYS A 1 89 ? 1.529 -1.529 -10.437 1.00 94.12 89 LYS A N 1
ATOM 698 C CA . LYS A 1 89 ? 1.920 -2.941 -10.337 1.00 94.12 89 LYS A CA 1
ATOM 699 C C . LYS A 1 89 ? 1.649 -3.686 -11.643 1.00 94.12 89 LYS A C 1
ATOM 701 O O . LYS A 1 89 ? 2.508 -4.427 -12.107 1.00 94.12 89 LYS A O 1
ATOM 706 N N . ASN A 1 90 ? 0.460 -3.534 -12.223 1.00 93.44 90 ASN A N 1
ATOM 707 C CA . ASN A 1 90 ? 0.116 -4.214 -13.471 1.00 93.44 90 ASN A CA 1
ATOM 708 C C . ASN A 1 90 ? 1.001 -3.744 -14.632 1.00 93.44 90 ASN A C 1
ATOM 710 O O . ASN A 1 90 ? 1.424 -4.577 -15.429 1.00 93.44 90 ASN A O 1
ATOM 714 N N . MET A 1 91 ? 1.308 -2.448 -14.714 1.00 94.25 91 MET A N 1
ATOM 715 C CA . MET A 1 91 ? 2.206 -1.892 -15.726 1.00 94.25 91 MET A CA 1
ATOM 716 C C . MET A 1 91 ? 3.600 -2.524 -15.634 1.00 94.25 91 MET A C 1
ATOM 718 O O . MET A 1 91 ? 4.055 -3.137 -16.600 1.00 94.25 91 MET A O 1
ATOM 722 N N . ILE A 1 92 ? 4.244 -2.452 -14.467 1.00 95.12 92 ILE A N 1
ATOM 723 C CA . ILE A 1 92 ? 5.613 -2.957 -14.304 1.00 95.12 92 ILE A CA 1
ATOM 724 C C . ILE A 1 92 ? 5.684 -4.485 -14.371 1.00 95.12 92 ILE A C 1
ATOM 726 O O . ILE A 1 92 ? 6.641 -5.044 -14.888 1.00 95.12 92 ILE A O 1
ATOM 730 N N . CYS A 1 93 ? 4.650 -5.199 -13.915 1.00 94.00 93 CYS A N 1
ATOM 731 C CA . CYS A 1 93 ? 4.628 -6.660 -13.976 1.00 94.00 93 CYS A CA 1
ATOM 732 C C . CYS A 1 93 ? 4.400 -7.206 -15.391 1.00 94.00 93 CYS A C 1
ATOM 734 O O . CYS A 1 93 ? 4.621 -8.395 -15.615 1.00 94.00 93 CYS A O 1
ATOM 736 N N . ASN A 1 94 ? 3.957 -6.365 -16.328 1.00 95.00 94 ASN A N 1
ATOM 737 C CA . ASN A 1 94 ? 3.877 -6.696 -17.750 1.00 95.00 94 ASN A CA 1
ATOM 738 C C . ASN A 1 94 ? 5.154 -6.306 -18.517 1.00 95.00 94 ASN A C 1
ATOM 740 O O . ASN A 1 94 ? 5.249 -6.577 -19.714 1.00 95.00 94 ASN A O 1
ATOM 744 N N . SER A 1 95 ? 6.125 -5.683 -17.845 1.00 93.38 95 SER A N 1
ATOM 745 C CA . SER A 1 95 ? 7.388 -5.233 -18.418 1.00 93.38 95 SER A CA 1
ATOM 746 C C . SER A 1 95 ? 8.538 -6.144 -17.966 1.00 93.38 95 SER A C 1
ATOM 748 O O . SER A 1 95 ? 8.852 -6.190 -16.776 1.00 93.38 95 SER A O 1
ATOM 750 N N . PRO A 1 96 ? 9.212 -6.870 -18.879 1.00 91.25 96 PRO A N 1
ATOM 751 C CA . PRO A 1 96 ? 10.337 -7.730 -18.509 1.00 91.25 96 PRO A CA 1
ATOM 752 C C . PRO A 1 96 ? 11.518 -6.981 -17.877 1.00 91.25 96 PRO A C 1
ATOM 754 O O . PRO A 1 96 ? 12.282 -7.579 -17.128 1.00 91.25 96 PRO A O 1
ATOM 757 N N . SER A 1 97 ? 11.691 -5.685 -18.168 1.00 93.75 97 SER A N 1
ATOM 758 C CA . SER A 1 97 ? 12.765 -4.874 -17.576 1.00 93.75 97 SER A CA 1
ATOM 759 C C . SER A 1 97 ? 12.541 -4.547 -16.102 1.00 93.75 97 SER A C 1
ATOM 761 O O . SER A 1 97 ? 13.497 -4.192 -15.418 1.00 93.75 97 SER A O 1
ATOM 763 N N . ASP A 1 98 ? 11.309 -4.692 -15.611 1.00 95.00 98 ASP A N 1
ATOM 764 C CA . ASP A 1 98 ? 10.893 -4.236 -14.283 1.00 95.00 98 ASP A CA 1
ATOM 765 C C . ASP A 1 98 ? 10.494 -5.411 -13.370 1.00 95.00 98 ASP A C 1
ATOM 767 O O . ASP A 1 98 ? 9.813 -5.235 -12.356 1.00 95.00 98 ASP A O 1
ATOM 771 N N . GLU A 1 99 ? 10.941 -6.629 -13.702 1.00 94.31 99 GLU A N 1
ATOM 772 C CA . GLU A 1 99 ? 10.611 -7.865 -12.978 1.00 94.31 99 GLU A CA 1
ATOM 773 C C . GLU A 1 99 ? 10.989 -7.795 -11.489 1.00 94.31 99 GLU A C 1
ATOM 775 O O . GLU A 1 99 ? 10.204 -8.190 -10.619 1.00 94.31 99 GLU A O 1
ATOM 780 N N . ASP A 1 100 ? 12.154 -7.226 -11.173 1.00 95.94 100 ASP A N 1
ATOM 781 C CA . ASP A 1 100 ? 12.616 -7.048 -9.795 1.00 95.94 100 ASP A CA 1
ATOM 782 C C . ASP A 1 100 ? 11.705 -6.099 -9.006 1.00 95.94 100 ASP A C 1
ATOM 784 O O . ASP A 1 100 ? 11.367 -6.364 -7.848 1.00 95.94 100 ASP A O 1
ATOM 788 N N . GLN A 1 101 ? 11.277 -4.998 -9.630 1.00 96.12 101 GLN A N 1
ATOM 789 C CA . GLN A 1 101 ? 10.365 -4.040 -9.009 1.00 96.12 101 GLN A CA 1
ATOM 790 C C . GLN A 1 101 ? 8.979 -4.664 -8.812 1.00 96.12 101 GLN A C 1
ATOM 792 O O . GLN A 1 101 ? 8.425 -4.607 -7.712 1.00 96.12 101 GLN A O 1
ATOM 797 N N . CYS A 1 102 ? 8.459 -5.353 -9.831 1.00 96.31 102 CYS A N 1
ATOM 798 C CA . CYS A 1 102 ? 7.223 -6.127 -9.741 1.00 96.31 102 CYS A CA 1
ATOM 799 C C . CYS A 1 102 ? 7.270 -7.138 -8.584 1.00 96.31 102 CYS A C 1
ATOM 801 O O . CYS A 1 102 ? 6.310 -7.260 -7.817 1.00 96.31 102 CYS A O 1
ATOM 803 N N . THR A 1 103 ? 8.392 -7.843 -8.426 1.00 96.50 103 THR A N 1
ATOM 804 C CA . THR A 1 103 ? 8.593 -8.832 -7.361 1.00 96.50 103 THR A CA 1
ATOM 805 C C . THR A 1 103 ? 8.549 -8.190 -5.978 1.00 96.50 103 THR A C 1
ATOM 807 O O . THR A 1 103 ? 7.866 -8.706 -5.090 1.00 96.50 103 THR A O 1
ATOM 810 N N . ARG A 1 104 ? 9.210 -7.040 -5.788 1.00 97.19 104 ARG A N 1
ATOM 811 C CA . ARG A 1 104 ? 9.165 -6.303 -4.515 1.00 97.19 104 ARG A CA 1
ATOM 812 C C . ARG A 1 104 ? 7.754 -5.819 -4.183 1.00 97.19 104 ARG A C 1
ATOM 814 O O . ARG A 1 104 ? 7.302 -6.050 -3.066 1.00 97.19 104 ARG A O 1
ATOM 821 N N . ILE A 1 105 ? 7.020 -5.256 -5.149 1.00 94.56 105 ILE A N 1
ATOM 822 C CA . ILE A 1 105 ? 5.628 -4.821 -4.927 1.00 94.56 105 ILE A CA 1
ATOM 823 C C . ILE A 1 105 ? 4.720 -5.999 -4.568 1.00 94.56 105 ILE A C 1
ATOM 825 O O . ILE A 1 105 ? 3.942 -5.905 -3.618 1.00 94.56 105 ILE A O 1
ATOM 829 N N . LYS A 1 106 ? 4.825 -7.126 -5.284 1.00 94.00 106 LYS A N 1
ATOM 830 C CA . LYS A 1 106 ? 4.069 -8.343 -4.949 1.00 94.00 106 LYS A CA 1
ATOM 831 C C . LYS A 1 106 ? 4.362 -8.797 -3.523 1.00 94.00 106 LYS A C 1
ATOM 833 O O . LYS A 1 106 ? 3.427 -9.014 -2.765 1.00 94.00 106 LYS A O 1
ATOM 838 N N . ARG A 1 107 ? 5.638 -8.840 -3.132 1.00 95.12 107 ARG A N 1
ATOM 839 C CA . ARG A 1 107 ? 6.053 -9.223 -1.777 1.00 95.12 107 ARG A CA 1
ATOM 840 C C . ARG A 1 107 ? 5.494 -8.294 -0.701 1.00 95.12 107 ARG A C 1
ATOM 842 O O . ARG A 1 107 ? 5.076 -8.773 0.349 1.00 95.12 107 ARG A O 1
ATOM 849 N N . THR A 1 108 ? 5.468 -6.988 -0.956 1.00 94.06 108 THR A N 1
ATOM 850 C CA . THR A 1 108 ? 4.859 -6.008 -0.048 1.00 94.06 108 THR A CA 1
ATOM 851 C C . THR A 1 108 ? 3.373 -6.282 0.138 1.00 94.06 108 THR A C 1
ATOM 853 O O . THR A 1 108 ? 2.914 -6.367 1.274 1.00 94.06 108 THR A O 1
ATOM 856 N N . LEU A 1 109 ? 2.635 -6.484 -0.956 1.00 91.56 109 LEU A N 1
ATOM 857 C CA . LEU A 1 109 ? 1.208 -6.799 -0.897 1.00 91.56 109 LEU A CA 1
ATOM 858 C C . LEU A 1 109 ? 0.962 -8.131 -0.177 1.0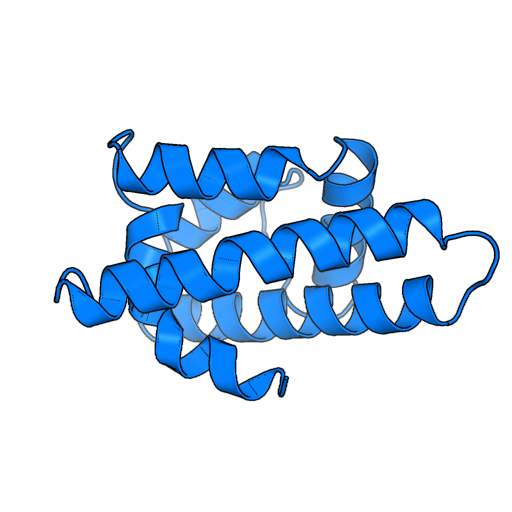0 91.56 109 LEU A C 1
ATOM 860 O O . LEU A 1 109 ? 0.159 -8.180 0.749 1.00 91.56 109 LEU A O 1
ATOM 864 N N . ASP A 1 110 ? 1.702 -9.182 -0.532 1.00 92.31 110 ASP A N 1
ATOM 865 C CA . ASP A 1 110 ? 1.604 -10.509 0.089 1.00 92.31 110 ASP A CA 1
ATOM 866 C C . ASP A 1 110 ? 1.942 -10.487 1.592 1.00 92.31 110 ASP A C 1
ATOM 868 O O . ASP A 1 110 ? 1.488 -11.354 2.334 1.00 92.31 110 ASP A O 1
ATOM 872 N N . CYS A 1 111 ? 2.710 -9.497 2.059 1.00 93.88 111 CYS A N 1
ATOM 873 C CA . CYS A 1 111 ? 2.951 -9.243 3.481 1.00 93.88 111 CYS A CA 1
ATOM 874 C C . CYS A 1 111 ? 1.799 -8.464 4.137 1.00 93.88 111 CYS A C 1
ATOM 876 O O . CYS A 1 111 ? 1.358 -8.813 5.232 1.00 93.88 111 CYS A O 1
ATOM 878 N N . GLN A 1 112 ? 1.292 -7.418 3.474 1.00 91.44 112 GLN A N 1
ATOM 879 C CA . GLN A 1 112 ? 0.239 -6.553 4.012 1.00 91.44 112 GLN A CA 1
ATOM 880 C C . GLN A 1 112 ? -1.105 -7.274 4.137 1.00 91.44 112 GLN A C 1
ATOM 882 O O . GLN A 1 112 ? -1.806 -7.084 5.123 1.00 91.44 112 GLN A O 1
ATOM 887 N N . PHE A 1 113 ? -1.476 -8.116 3.175 1.00 89.06 113 PHE A N 1
ATOM 888 C CA . PHE A 1 113 ? -2.783 -8.776 3.172 1.00 89.06 113 PHE A CA 1
ATOM 889 C C . PHE A 1 113 ? -3.035 -9.653 4.409 1.00 89.06 113 PHE A C 1
ATOM 891 O O . PHE A 1 113 ? -4.001 -9.381 5.126 1.00 89.06 113 PHE A O 1
ATOM 898 N N . PRO A 1 114 ? -2.176 -10.642 4.730 1.00 91.94 114 PRO A N 1
ATOM 899 C CA . PRO A 1 114 ? -2.344 -11.443 5.940 1.00 91.94 114 PRO A CA 1
ATOM 900 C C . PRO A 1 114 ? -2.294 -10.604 7.217 1.00 91.94 114 PRO A C 1
ATOM 902 O O . PRO A 1 114 ? -2.954 -10.936 8.196 1.00 91.94 114 PRO A O 1
ATOM 905 N N . LEU A 1 115 ? -1.526 -9.510 7.217 1.00 92.50 115 LEU A N 1
ATOM 906 C CA . LEU A 1 115 ? -1.453 -8.596 8.354 1.00 92.50 115 LEU A CA 1
ATOM 907 C C . LEU A 1 115 ? -2.787 -7.869 8.584 1.00 92.50 115 LEU A C 1
ATOM 909 O O . LEU A 1 115 ? -3.256 -7.770 9.715 1.00 92.50 115 LEU A O 1
ATOM 913 N N . LEU A 1 116 ? -3.415 -7.380 7.516 1.00 91.69 116 LEU A N 1
ATOM 914 C CA . LEU A 1 116 ? -4.725 -6.735 7.587 1.00 91.69 116 LEU A CA 1
ATOM 915 C C . LEU A 1 116 ? -5.823 -7.731 7.986 1.00 91.69 116 LEU A C 1
ATOM 917 O O . LEU A 1 116 ? -6.687 -7.397 8.796 1.00 91.69 116 LEU A O 1
ATOM 921 N N . GLU A 1 117 ? -5.754 -8.966 7.483 1.00 91.75 117 GLU A N 1
ATOM 922 C CA . GLU A 1 117 ? -6.609 -10.071 7.928 1.00 91.75 117 GLU A CA 1
ATOM 923 C C . GLU A 1 117 ? -6.421 -10.381 9.418 1.00 91.75 117 GLU A C 1
ATOM 925 O O . GLU A 1 117 ? -7.406 -10.560 10.134 1.00 91.75 117 GLU A O 1
ATOM 930 N N . GLU A 1 118 ? -5.175 -10.403 9.902 1.00 92.88 118 GLU A N 1
ATOM 931 C CA . GLU A 1 118 ? -4.848 -10.582 11.319 1.00 92.88 118 GLU A CA 1
ATOM 932 C C . GLU A 1 118 ? -5.490 -9.475 12.170 1.00 92.88 118 GLU A C 1
ATOM 934 O O . GLU A 1 118 ? -6.112 -9.770 13.192 1.00 92.88 118 GLU A O 1
ATOM 939 N N . PHE A 1 119 ? -5.373 -8.209 11.756 1.00 92.69 119 PHE A N 1
ATOM 940 C CA . PHE A 1 119 ? -5.960 -7.082 12.486 1.00 92.69 119 PHE A CA 1
ATOM 941 C C . PHE A 1 119 ? -7.483 -7.156 12.547 1.00 92.69 119 PHE A C 1
ATOM 943 O O . PHE A 1 119 ? -8.048 -6.978 13.630 1.00 92.69 119 PHE A O 1
ATOM 950 N N . HIS A 1 120 ? -8.120 -7.497 11.427 1.00 90.94 120 HIS A N 1
ATOM 951 C CA . HIS A 1 120 ? -9.565 -7.699 11.359 1.00 90.94 120 HIS A CA 1
ATOM 952 C C . HIS A 1 120 ? -10.015 -8.864 12.258 1.00 90.94 120 HIS A C 1
ATOM 954 O O . HIS A 1 120 ? -10.956 -8.752 13.038 1.00 90.94 120 HIS A O 1
ATOM 960 N N . ALA A 1 121 ? -9.301 -9.995 12.227 1.00 92.56 121 ALA A N 1
ATOM 961 C CA . ALA A 1 121 ? -9.608 -11.151 13.072 1.00 92.56 121 ALA A CA 1
ATOM 962 C C . ALA A 1 121 ? -9.436 -10.865 14.578 1.00 92.56 121 ALA A C 1
ATOM 964 O O . ALA A 1 121 ? -10.087 -11.502 15.407 1.00 92.56 121 ALA A O 1
ATOM 965 N N . GLN A 1 122 ? -8.573 -9.911 14.938 1.00 92.44 122 GLN A N 1
ATOM 966 C CA . GLN A 1 122 ? -8.371 -9.448 16.314 1.00 92.44 122 GLN A CA 1
ATOM 967 C C . GLN A 1 122 ? -9.395 -8.389 16.759 1.00 92.44 122 GLN A C 1
ATOM 969 O O . GLN A 1 122 ? -9.363 -7.990 17.924 1.00 92.44 122 GLN A O 1
ATOM 974 N N . GLY A 1 123 ? -10.283 -7.921 15.873 1.00 90.38 123 GLY A N 1
ATOM 975 C CA . GLY A 1 123 ? -11.253 -6.864 16.171 1.00 90.38 123 GLY A CA 1
ATOM 976 C C . GLY A 1 123 ? -10.610 -5.502 16.449 1.00 90.38 123 GLY A C 1
ATOM 977 O O . GLY A 1 123 ? -11.180 -4.685 17.172 1.00 90.38 123 GLY A O 1
ATOM 978 N N . LYS A 1 124 ? -9.394 -5.268 15.934 1.00 87.06 124 LYS A N 1
ATOM 979 C CA . LYS A 1 124 ? -8.719 -3.951 15.975 1.00 87.06 124 LYS A CA 1
ATOM 980 C C . LYS A 1 124 ? -9.341 -2.961 14.986 1.00 87.06 124 LYS A C 1
ATOM 982 O O . LYS A 1 124 ? -9.219 -1.749 15.135 1.00 87.06 124 LYS A O 1
ATOM 987 N N . CYS A 1 125 ? -9.983 -3.550 13.996 1.00 88.81 125 CYS A N 1
ATOM 988 C CA . CYS A 1 125 ? -10.811 -3.084 12.909 1.00 88.81 125 CYS A CA 1
ATOM 989 C C . CYS A 1 125 ? -11.724 -4.294 12.588 1.00 88.81 125 CYS A C 1
ATOM 991 O O . CYS A 1 125 ? -12.703 -4.093 11.856 1.00 88.81 125 CYS A O 1
#

pLDDT: mean 90.4, std 8.57, range [49.19, 97.19]

Foldseek 3Di:
DDLVVVLVLLVLCLCCLLPPPDPSVVLLVVLVVLDDLVLQLVLVVQLCVPFDNDPDPGSVVRSVRLSPDDDPVNSSRVSRSSVSLVVVLVVLVVPPVNVSSNVSSVSSCVSVVVSSVVCVVVVVD

Sequence (125 aa):
MDPKSLQVYYDCYMHATCGADGPDHQKQNHCISNLTGQDLQDIFKDVENGFFMYNANTEPGAVHEFCGFEGQKKKTAFTETLDGLLNYKNMICNSPSDEDQCTRIKRTLDCQFPLLEEFHAQGKC

Secondary structure (DSSP, 8-state):
--GGGGGGGHHHHHHHHHS-SSHHHHHHHHHHTTS-HHHHHHHHHHHHTTT---S-SSHHHHHHHHHH--HHHHHHHHHHHHHHHHHHHHHHHT-GGGHHHHHHHHHHHHHHHHHHHHHHHTT--

Radius of gyration: 13.94 Å; chains: 1; bounding box: 29×30×37 Å

Organism: Araneus ventricosus (NCBI:txid182803)